Protein 4MJE (pdb70)

B-factor: mean 11.73, std 9.04, range [2.57, 62.74]

Structure (mmCIF, N/CA/C/O backbone):
data_4MJE
#
_entry.id   4MJE
#
_cell.length_a   37.290
_cell.length_b   39.100
_cell.length_c   50.630
_cell.angle_alpha   90.00
_cell.angle_beta   90.00
_cell.angl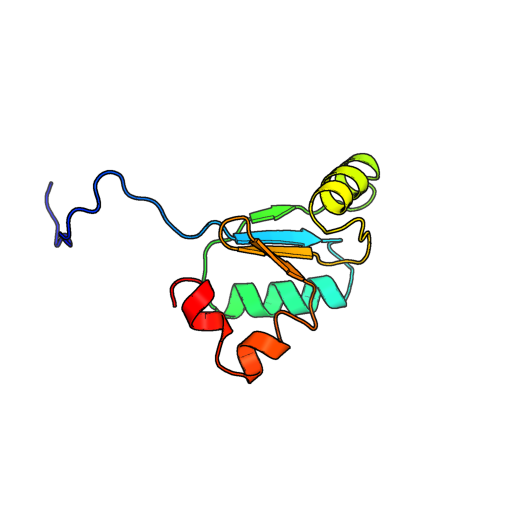e_gamma   90.00
#
_symmetry.space_group_name_H-M   'P 21 21 21'
#
loop_
_entity.id
_entity.type
_entity.pdbx_description
1 polymer 'Probable glutaredoxin ssr2061'
2 non-polymer 'SULFATE ION'
3 water water
#
loop_
_atom_site.group_PDB
_atom_site.id
_atom_site.type_symbol
_atom_site.label_atom_id
_atom_site.label_alt_id
_atom_site.label_comp_id
_at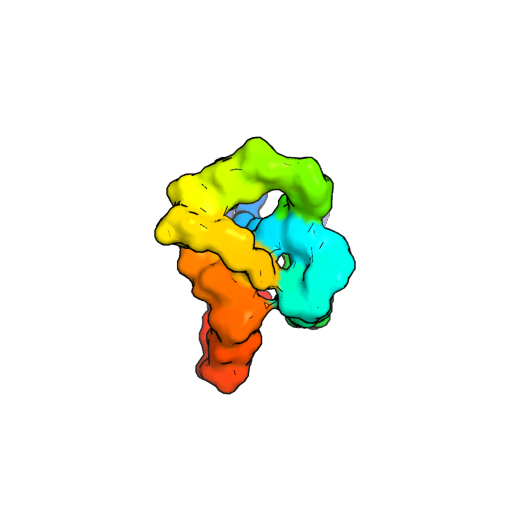om_site.label_asym_id
_atom_site.label_entity_id
_atom_site.label_seq_id
_atom_site.pdbx_PDB_ins_code
_atom_site.Cartn_x
_atom_site.Cartn_y
_atom_site.Cartn_z
_atom_site.occupancy
_atom_site.B_iso_or_equiv
_atom_site.auth_seq_id
_atom_site.auth_comp_id
_atom_site.auth_asym_id
_atom_site.auth_atom_id
_atom_site.pdbx_PDB_model_num
ATOM 1 N N . MET A 1 1 ? 35.451 -1.202 20.247 1.00 28.13 1 MET A N 1
ATOM 2 C CA . MET A 1 1 ? 34.060 -1.533 19.842 1.00 27.16 1 MET A CA 1
ATOM 3 C C . MET A 1 1 ? 33.347 -2.146 21.059 1.00 24.39 1 MET A C 1
ATOM 4 O O . MET A 1 1 ? 32.935 -3.285 21.033 1.00 27.57 1 MET A O 1
ATOM 20 N N . ARG A 1 2 ? 33.252 -1.382 22.146 1.00 20.00 2 ARG A N 1
ATOM 21 C CA . ARG A 1 2 ? 32.639 -1.887 23.376 1.00 16.26 2 ARG A CA 1
ATOM 22 C C . ARG A 1 2 ? 31.157 -2.099 23.160 1.00 14.29 2 ARG A C 1
ATOM 23 O O . ARG A 1 2 ? 30.476 -1.217 22.662 1.00 18.99 2 ARG A O 1
ATOM 44 N N . GLY A 1 3 ? 30.657 -3.275 23.524 1.00 12.41 3 GLY A N 1
ATOM 45 C CA . GLY A 1 3 ? 29.241 -3.573 23.359 1.00 10.86 3 GLY A CA 1
ATOM 46 C C . GLY A 1 3 ? 29.004 -5.050 23.176 1.00 9.36 3 GLY A C 1
ATOM 47 O O . GLY A 1 3 ? 29.964 -5.828 23.101 1.00 9.70 3 GLY A O 1
ATOM 51 N N . SER A 1 4 ? 27.729 -5.419 23.109 1.00 7.97 4 SER A N 1
ATOM 52 C CA . SER A 1 4 ? 27.287 -6.781 22.907 1.00 6.62 4 SER A CA 1
ATOM 53 C C . SER A 1 4 ? 26.829 -6.876 21.462 1.00 6.48 4 SER A C 1
ATOM 54 O O . SER A 1 4 ? 25.707 -6.471 21.143 1.00 5.94 4 SER A O 1
ATOM 62 N N . HIS A 1 5 ? 27.692 -7.422 20.607 1.00 7.14 5 HIS A N 1
ATOM 63 C CA . HIS A 1 5 ? 27.503 -7.371 19.160 1.00 7.50 5 HIS A CA 1
ATOM 64 C C . HIS A 1 5 ? 27.155 -8.714 18.564 1.00 6.47 5 HIS A C 1
ATOM 65 O O . HIS A 1 5 ? 27.740 -9.731 18.917 1.00 6.87 5 HIS A O 1
ATOM 80 N N . HIS A 1 6 ? 26.220 -8.698 17.625 1.00 7.39 6 HIS A N 1
ATOM 81 C CA . HIS A 1 6 ? 25.821 -9.893 16.924 1.00 7.02 6 HIS A CA 1
ATOM 82 C C . HIS A 1 6 ? 26.680 -10.110 15.685 1.00 7.63 6 HIS A C 1
ATOM 83 O O . HIS A 1 6 ? 26.857 -9.206 14.887 1.00 9.80 6 HIS A O 1
ATOM 98 N N . HIS A 1 7 ? 27.197 -11.320 15.530 1.00 6.09 7 HIS A N 1
ATOM 99 C CA . HIS A 1 7 ? 28.008 -11.676 14.366 1.00 5.77 7 HIS A CA 1
ATOM 100 C C . HIS A 1 7 ? 27.341 -12.770 13.563 1.00 5.80 7 HIS A C 1
ATOM 101 O O . HIS A 1 7 ? 27.014 -13.815 14.091 1.00 6.84 7 HIS A O 1
ATOM 116 N N . HIS A 1 8 ? 27.161 -12.512 12.275 1.00 5.76 8 HIS A N 1
ATOM 117 C CA . HIS A 1 8 ? 26.763 -13.550 11.336 1.00 6.07 8 HIS A CA 1
ATOM 118 C C . HIS A 1 8 ? 27.045 -13.125 9.905 1.00 6.52 8 HIS A C 1
ATOM 119 O O . HIS A 1 8 ? 26.173 -13.176 9.041 1.00 6.23 8 HIS A O 1
ATOM 134 N N . HIS A 1 9 ? 28.283 -12.708 9.662 1.00 5.88 9 HIS A N 1
ATOM 135 C CA . HIS A 1 9 ? 28.728 -12.265 8.335 1.00 6.16 9 HIS A CA 1
ATOM 136 C C . HIS A 1 9 ? 27.813 -11.186 7.766 1.00 6.33 9 HIS A C 1
ATOM 137 O O . HIS A 1 9 ? 27.514 -11.179 6.586 1.00 6.70 9 HIS A O 1
ATOM 152 N N . HIS A 1 10 ? 27.395 -10.269 8.630 1.00 6.55 10 HIS A N 1
ATOM 153 C CA . HIS A 1 10 ? 26.536 -9.161 8.238 1.00 7.35 10 HIS A CA 1
ATOM 154 C C . HIS A 1 10 ? 27.259 -8.182 7.321 1.00 7.32 10 HIS A C 1
ATOM 155 O O . HIS A 1 10 ? 26.651 -7.586 6.434 1.00 9.32 10 HIS A O 1
ATOM 169 N N . GLY A 1 11 ? 28.552 -7.984 7.554 1.00 11.66 11 GLY A N 1
ATOM 170 C CA . GLY A 1 11 ? 29.271 -6.899 6.903 1.00 12.38 11 GLY A CA 1
ATOM 171 C C . GLY A 1 11 ? 28.614 -5.583 7.288 1.00 14.04 11 GLY A C 1
ATOM 172 O O . GLY A 1 11 ? 28.157 -5.427 8.420 1.00 14.49 11 GLY A O 1
ATOM 176 N N . SER A 1 12 ? 28.532 -4.644 6.349 1.00 15.15 12 SER A N 1
ATOM 177 C CA . SER A 1 12 ? 27.941 -3.337 6.639 1.00 16.93 12 SER A CA 1
ATOM 178 C C . SER A 1 12 ? 26.485 -3.444 7.087 1.00 17.49 12 SER A C 1
ATOM 179 O O . SER A 1 12 ? 25.698 -4.157 6.492 1.00 17.36 12 SER A O 1
ATOM 187 N N . ALA A 1 13 ? 26.135 -2.724 8.145 1.00 20.16 13 ALA A N 1
ATOM 188 C CA . ALA A 1 13 ? 24.807 -2.848 8.736 1.00 23.65 13 ALA A CA 1
ATOM 189 C C . ALA A 1 13 ? 23.748 -2.161 7.878 1.00 23.29 13 ALA A C 1
ATOM 190 O O . ALA A 1 13 ? 23.787 -0.940 7.692 1.00 31.17 13 ALA A O 1
ATOM 197 N N . VAL A 1 14 ? 22.800 -2.950 7.375 1.00 23.81 14 VAL A N 1
ATOM 198 C CA . VAL A 1 14 ? 21.676 -2.431 6.588 1.00 21.41 14 VAL A CA 1
ATOM 199 C C . VAL A 1 14 ? 20.361 -2.967 7.181 1.00 22.02 14 VAL A C 1
ATOM 200 O O . VAL A 1 14 ? 20.385 -3.804 8.086 1.00 24.21 14 VAL A O 1
ATOM 213 N N . SER A 1 15 ? 19.222 -2.474 6.704 1.00 23.28 15 SER A N 1
ATOM 214 C CA . SER A 1 15 ? 17.921 -2.900 7.218 1.00 24.22 15 SER A CA 1
ATOM 215 C C . SER A 1 15 ? 16.822 -2.767 6.163 1.00 24.93 15 SER A C 1
ATOM 216 O O . SER A 1 15 ? 17.071 -2.306 5.054 1.00 24.71 15 SER A O 1
ATOM 224 N N . ALA A 1 16 ? 15.606 -3.165 6.534 1.00 16.44 16 ALA A N 1
ATOM 225 C CA . ALA A 1 16 ? 14.466 -3.106 5.635 1.00 14.17 16 ALA A CA 1
ATOM 226 C C . ALA A 1 16 ? 14.248 -1.678 5.154 1.00 13.60 16 ALA A C 1
ATOM 227 O O . ALA A 1 16 ? 14.345 -0.723 5.917 1.00 18.57 16 ALA A O 1
ATOM 234 N N . LYS A 1 17 ? 13.983 -1.559 3.864 1.00 9.14 17 LYS A N 1
ATOM 235 C CA . LYS A 1 17 ? 13.620 -0.296 3.237 1.00 7.35 17 LYS A CA 1
ATOM 236 C C . LYS A 1 17 ? 12.091 -0.284 3.087 1.00 4.85 17 LYS A C 1
ATOM 237 O O . LYS A 1 17 ? 11.533 -1.038 2.279 1.00 6.11 17 LYS A O 1
ATOM 256 N N . ILE A 1 18 ? 11.421 0.543 3.882 1.00 4.57 18 ILE A N 1
ATOM 257 C CA . ILE A 1 18 ? 9.969 0.605 3.903 1.00 4.28 18 ILE A CA 1
ATOM 258 C C . ILE A 1 18 ? 9.530 1.992 3.470 1.00 3.71 18 ILE A C 1
ATOM 259 O O . ILE A 1 18 ? 9.948 2.990 4.051 1.00 4.51 18 ILE A O 1
ATOM 275 N N . GLU A 1 19 ? 8.707 2.054 2.421 1.00 3.38 19 GLU A N 1
ATOM 276 C CA . GLU A 1 19 ? 8.276 3.310 1.818 1.00 3.16 19 GLU A CA 1
ATOM 277 C C . GLU A 1 19 ? 6.767 3.344 1.698 1.00 3.24 19 GLU A C 1
ATOM 278 O O . GLU A 1 19 ? 6.147 2.350 1.296 1.00 4.19 19 GLU A O 1
ATOM 290 N N . ILE A 1 20 ? 6.189 4.489 2.028 1.00 2.88 20 ILE A N 1
ATOM 291 C CA . ILE A 1 20 ? 4.763 4.684 1.799 1.00 2.57 20 ILE A CA 1
ATOM 292 C C . ILE A 1 20 ? 4.503 6.069 1.229 1.00 3.31 20 ILE A C 1
ATOM 293 O O . ILE A 1 20 ? 4.972 7.067 1.782 1.00 3.42 20 ILE A O 1
ATOM 309 N N . TYR A 1 21 ? 3.809 6.102 0.087 1.00 3.54 21 TYR A N 1
ATOM 310 C CA . TYR A 1 21 ? 3.367 7.335 -0.542 1.00 3.33 21 TYR A CA 1
ATOM 311 C C . TYR A 1 21 ? 1.962 7.684 -0.043 1.00 3.47 21 TYR A C 1
ATOM 312 O O . TYR A 1 21 ? 1.069 6.828 -0.008 1.00 3.78 21 TYR A O 1
ATOM 330 N N . THR A 1 22 ? 1.768 8.943 0.342 1.00 3.77 22 THR A N 1
ATOM 331 C CA . THR A 1 22 ? 0.522 9.341 0.981 1.00 3.15 22 THR A CA 1
ATOM 332 C C . THR A 1 22 ? 0.071 10.738 0.564 1.00 3.64 22 THR A C 1
ATOM 333 O O . THR A 1 22 ? 0.854 11.548 0.069 1.00 4.07 22 THR A O 1
ATOM 344 N N . TRP A 1 23 ? -1.216 11.004 0.810 1.00 3.71 23 TRP A N 1
ATOM 345 C CA . TRP A 1 23 ? -1.663 12.342 1.152 1.00 4.90 23 TRP A CA 1
ATOM 346 C C . TRP A 1 23 ? -1.919 12.326 2.661 1.00 3.64 23 TRP A C 1
ATOM 347 O O . TRP A 1 23 ? -2.484 11.374 3.190 1.00 4.62 23 TRP A O 1
ATOM 368 N N . SER A 1 24 ? -1.470 13.372 3.344 1.00 3.81 24 SER A N 1
ATOM 369 C CA . SER A 1 24 ? -1.484 13.428 4.803 1.00 4.65 24 SER A CA 1
ATOM 370 C C . SER A 1 24 ? -2.874 13.237 5.380 1.00 4.83 24 SER A C 1
ATOM 371 O O . SER A 1 24 ? -3.054 12.651 6.455 1.00 5.05 24 SER A O 1
ATOM 379 N N . THR A 1 25 ? -3.877 13.736 4.662 1.00 4.41 25 THR A N 1
ATOM 380 C CA . THR A 1 25 ? -5.253 13.779 5.152 1.00 4.38 25 THR A CA 1
ATOM 381 C C . THR A 1 25 ? -6.164 12.743 4.487 1.00 4.86 25 THR A C 1
ATOM 382 O O . THR A 1 25 ? -7.377 12.760 4.679 1.00 5.77 25 THR A O 1
ATOM 393 N N . CYS A 1 26 ? -5.587 11.838 3.714 1.00 4.05 26 CYS A N 1
ATOM 394 C CA . CYS A 1 26 ? -6.365 10.742 3.143 1.00 3.65 26 CYS A CA 1
ATOM 395 C C . CYS A 1 26 ? -6.626 9.692 4.214 1.00 4.19 26 CYS A C 1
ATOM 396 O O . CYS A 1 26 ? -5.692 9.256 4.892 1.00 4.07 26 CYS A O 1
ATOM 404 N N . PRO A 1 27 ? -7.889 9.303 4.417 1.00 4.32 27 PRO A N 1
ATOM 405 C CA . PRO A 1 27 ? -8.193 8.395 5.528 1.00 4.39 27 PRO A CA 1
ATOM 406 C C . PRO A 1 27 ? -7.609 7.013 5.325 1.00 4.23 27 PRO A C 1
ATOM 407 O O . PRO A 1 27 ? -7.358 6.328 6.317 1.00 5.31 27 PRO A O 1
ATOM 418 N N . PHE A 1 28 ? -7.404 6.597 4.077 1.00 4.16 28 PHE A N 1
ATOM 419 C CA . PHE A 1 28 ? -6.800 5.292 3.797 1.00 4.14 28 PHE A CA 1
ATOM 420 C C . PHE A 1 28 ? -5.298 5.340 4.097 1.00 3.58 28 PHE A C 1
ATOM 421 O O . PHE A 1 28 ? -4.717 4.430 4.696 1.00 4.62 28 PHE A O 1
ATOM 438 N N . CYS A 1 29 ? -4.672 6.448 3.724 1.00 4.27 29 CYS A N 1
ATOM 439 C CA . CYS A 1 29 ? -3.265 6.678 4.068 1.00 3.88 29 CYS A CA 1
ATOM 440 C C . CYS A 1 29 ? -3.088 6.728 5.583 1.00 3.22 29 CYS A C 1
ATOM 441 O O . CYS A 1 29 ? -2.145 6.134 6.134 1.00 3.79 29 CYS A O 1
ATOM 449 N N . MET A 1 30 ? -3.983 7.426 6.271 1.00 4.39 30 MET A N 1
ATOM 450 C CA . MET A 1 30 ? -3.897 7.530 7.719 1.00 3.56 30 MET A CA 1
ATOM 451 C C . MET A 1 30 ? -3.989 6.148 8.378 1.00 3.83 30 MET A C 1
ATOM 452 O O . MET A 1 30 ? -3.252 5.855 9.317 1.00 4.45 30 MET A O 1
ATOM 466 N N . ARG A 1 31 ? -4.855 5.281 7.874 1.00 4.46 31 ARG A N 1
ATOM 467 C CA . ARG A 1 31 ? -4.987 3.947 8.443 1.00 5.06 31 ARG A CA 1
ATOM 468 C C . ARG A 1 31 ? -3.722 3.105 8.212 1.00 5.75 31 ARG A C 1
ATOM 469 O O . ARG A 1 31 ? -3.302 2.331 9.081 1.00 5.14 31 ARG A O 1
ATOM 490 N N . ALA A 1 32 ? -3.124 3.222 7.029 1.00 4.93 32 ALA A N 1
ATOM 491 C CA . ALA A 1 32 ? -1.912 2.473 6.705 1.00 4.98 32 ALA A CA 1
ATOM 492 C C . ALA A 1 32 ? -0.757 2.980 7.574 1.00 4.47 32 ALA A C 1
ATOM 493 O O . ALA A 1 32 ? 0.038 2.208 8.104 1.00 4.64 32 ALA A O 1
ATOM 500 N N . LEU A 1 33 ? -0.657 4.296 7.732 1.00 4.06 33 LEU A N 1
ATOM 501 C CA . LEU A 1 33 ? 0.363 4.882 8.596 1.00 3.54 33 LEU A CA 1
ATOM 502 C C . LEU A 1 33 ? 0.219 4.396 10.027 1.00 5.11 33 LEU A C 1
ATOM 503 O O . LEU A 1 33 ? 1.220 4.104 10.680 1.00 4.79 33 LEU A O 1
ATOM 519 N N . ALA A 1 34 ? -1.013 4.282 10.507 1.00 4.82 34 ALA A N 1
ATOM 520 C CA . ALA A 1 34 ? -1.236 3.800 11.854 1.00 5.58 34 ALA A CA 1
ATOM 521 C C . ALA A 1 34 ? -0.685 2.402 12.036 1.00 6.07 34 ALA A C 1
ATOM 522 O O . ALA A 1 34 ? -0.065 2.116 13.051 1.00 6.28 34 ALA A O 1
ATOM 529 N N . LEU A 1 35 ? -0.899 1.531 11.062 1.00 5.01 35 LEU A N 1
ATOM 530 C CA . LEU A 1 35 ? -0.419 0.165 11.163 1.00 4.66 35 LEU A CA 1
ATOM 531 C C . LEU A 1 35 ? 1.118 0.111 11.206 1.00 5.99 35 LEU A C 1
ATOM 532 O O . LEU A 1 35 ? 1.710 -0.599 12.030 1.00 6.38 35 LEU A O 1
ATOM 548 N N . LEU A 1 36 ? 1.775 0.866 10.330 1.00 3.60 36 LEU A N 1
ATOM 549 C CA . LEU A 1 36 ? 3.230 0.897 10.296 1.00 4.31 36 LEU A CA 1
ATOM 550 C C . LEU A 1 36 ? 3.802 1.439 11.597 1.00 3.74 36 LEU A C 1
ATOM 551 O O . LEU A 1 36 ? 4.790 0.922 12.111 1.00 5.55 36 LEU A O 1
ATOM 567 N N . LYS A 1 37 ? 3.178 2.488 12.125 1.00 3.94 37 LYS A N 1
ATOM 568 C CA . LYS A 1 37 ? 3.605 3.067 13.381 1.00 4.68 37 LYS A CA 1
ATOM 569 C C . LYS A 1 37 ? 3.417 2.063 14.517 1.00 4.97 37 LYS A C 1
ATOM 570 O O . LYS A 1 37 ? 4.284 1.926 15.364 1.00 5.39 37 LYS A O 1
ATOM 589 N N . LEU A 1 38 ? 2.316 1.325 14.534 1.00 5.24 38 LEU A N 1
ATOM 590 C CA . LEU A 1 38 ? 2.069 0.381 15.618 1.00 6.02 38 LEU A CA 1
ATOM 591 C C . LEU A 1 38 ? 3.059 -0.793 15.578 1.00 5.92 38 LEU A C 1
ATOM 592 O O . LEU A 1 38 ? 3.353 -1.391 16.615 1.00 6.43 38 LEU A O 1
ATOM 608 N N . LYS A 1 39 ? 3.562 -1.148 14.398 1.00 6.39 39 LYS A N 1
ATOM 609 C CA . LYS A 1 39 ? 4.625 -2.151 14.294 1.00 4.56 39 LYS A CA 1
ATOM 610 C C . LYS A 1 39 ? 5.972 -1.658 14.860 1.00 5.67 39 LYS A C 1
ATOM 611 O O . LYS A 1 39 ? 6.838 -2.464 15.203 1.00 6.90 39 LYS A O 1
ATOM 630 N N . GLY A 1 40 ? 6.187 -0.346 14.926 1.00 5.93 40 GLY A N 1
ATOM 631 C CA . GLY A 1 40 ? 7.409 0.171 15.538 1.00 6.12 40 GLY A CA 1
ATOM 632 C C . GLY A 1 40 ? 8.597 0.214 14.591 1.00 6.69 40 GLY A C 1
ATOM 633 O O . GLY A 1 40 ? 9.711 0.537 15.013 1.00 7.32 40 GLY A O 1
ATOM 637 N N . VAL A 1 41 ? 8.367 -0.088 13.319 1.00 5.65 41 VAL A N 1
ATOM 638 C CA . VAL A 1 41 ? 9.432 -0.119 12.323 1.00 6.43 41 VAL A CA 1
ATOM 639 C C . VAL A 1 41 ? 9.803 1.286 11.865 1.00 6.25 41 VAL A C 1
ATOM 640 O O . VAL A 1 41 ? 9.019 2.232 11.944 1.00 8.66 41 VAL A O 1
ATOM 653 N N . GLU A 1 42 ? 11.027 1.396 11.393 1.00 6.28 42 GLU A N 1
ATOM 654 C CA . GLU A 1 42 ? 11.515 2.615 10.789 1.00 6.27 42 GLU A CA 1
ATOM 655 C C . GLU A 1 42 ? 11.053 2.644 9.342 1.00 5.34 42 GLU A C 1
ATOM 656 O O . GLU A 1 42 ? 11.225 1.649 8.626 1.00 6.63 42 GLU A O 1
ATOM 668 N N . PHE A 1 43 ? 10.466 3.748 8.904 1.00 4.33 43 PHE A N 1
ATOM 669 C CA . PHE A 1 43 ? 9.958 3.823 7.542 1.00 4.84 43 PHE A CA 1
ATOM 670 C C . PHE A 1 43 ? 9.975 5.256 7.017 1.00 5.27 43 PHE A C 1
ATOM 671 O O . PHE A 1 43 ? 10.034 6.218 7.794 1.00 5.48 43 PHE A O 1
ATOM 688 N N . GLN A 1 44 ? 9.930 5.390 5.695 1.00 4.59 44 GLN A N 1
ATOM 689 C CA . GLN A 1 44 ? 9.968 6.681 5.007 1.00 4.64 44 GLN A CA 1
ATOM 690 C C . GLN A 1 44 ? 8.595 6.939 4.393 1.00 3.78 44 GLN A C 1
ATOM 691 O O . GLN A 1 44 ? 8.056 6.095 3.659 1.00 5.38 44 GLN A O 1
ATOM 705 N N . GLU A 1 45 ? 8.027 8.098 4.697 1.00 3.96 45 GLU A N 1
ATOM 706 C CA . GLU A 1 45 ? 6.750 8.494 4.126 1.00 4.63 45 GLU A CA 1
ATOM 707 C C . GLU A 1 45 ? 6.992 9.585 3.093 1.00 4.28 45 GLU A C 1
ATOM 708 O O . GLU A 1 45 ? 7.588 10.623 3.389 1.00 5.83 45 GLU A O 1
ATOM 720 N N . TYR A 1 46 ? 6.523 9.334 1.874 1.00 4.28 46 TYR A N 1
ATOM 721 C CA . TYR A 1 46 ? 6.571 10.337 0.827 1.00 3.80 46 TYR A CA 1
ATOM 722 C C . TYR A 1 46 ? 5.198 11.010 0.835 1.00 3.87 46 TYR A C 1
ATOM 723 O O . TYR A 1 46 ? 4.254 10.516 0.245 1.00 4.26 46 TYR A O 1
ATOM 741 N N . CYS A 1 47 ? 5.077 12.088 1.596 1.00 4.12 47 CYS A N 1
ATOM 742 C CA A CYS A 1 47 ? 3.843 12.823 1.604 0.86 4.17 47 CYS A CA 1
ATOM 743 C CA B CYS A 1 47 ? 3.870 12.907 1.643 0.14 5.48 47 CYS A CA 1
ATOM 744 C C . CYS A 1 47 ? 3.810 13.758 0.413 1.00 5.14 47 CYS A C 1
ATOM 745 O O . CYS A 1 47 ? 4.594 14.708 0.320 1.00 6.33 47 CYS A O 1
ATOM 760 N N . ILE A 1 48 ? 2.899 13.462 -0.505 1.00 4.51 48 ILE A N 1
ATOM 761 C CA . ILE A 1 48 ? 2.910 14.118 -1.799 1.00 5.06 48 ILE A CA 1
ATOM 762 C C . I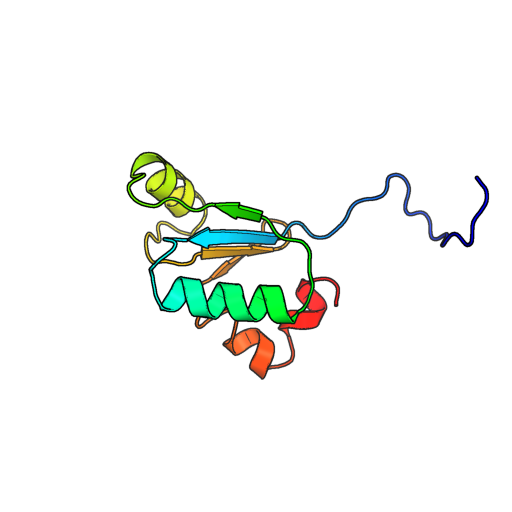LE A 1 48 ? 1.674 14.975 -2.015 1.00 4.68 48 ILE A C 1
ATOM 763 O O . ILE A 1 48 ? 1.302 15.224 -3.168 1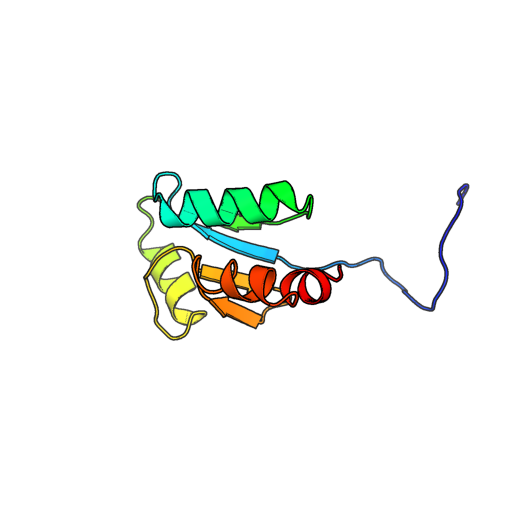.00 5.04 48 ILE A O 1
ATOM 779 N N . ASP A 1 49 ? 1.088 15.492 -0.926 1.00 4.78 49 ASP A N 1
ATOM 780 C CA . ASP A 1 49 ? -0.027 16.454 -1.011 1.00 5.45 49 ASP A CA 1
ATOM 781 C C . ASP A 1 49 ? 0.232 17.482 -2.107 1.00 6.49 49 ASP A C 1
ATOM 782 O O . ASP A 1 49 ? 1.233 18.194 -2.068 1.00 7.34 49 ASP A O 1
ATOM 791 N N . GLY A 1 50 ? -0.680 17.570 -3.065 1.00 7.77 50 GLY A N 1
ATOM 792 C CA . GLY A 1 50 ? -0.615 18.597 -4.083 1.00 7.58 50 GLY A CA 1
ATOM 793 C C . GLY A 1 50 ? 0.539 18.472 -5.068 1.00 8.63 50 GLY A C 1
ATOM 794 O O . GLY A 1 50 ? 0.778 19.390 -5.851 1.00 13.38 50 GLY A O 1
ATOM 798 N N . ASP A 1 51 ? 1.223 17.341 -5.077 1.00 6.62 51 ASP A N 1
ATOM 799 C CA . ASP A 1 51 ? 2.413 17.174 -5.906 1.00 6.91 51 ASP A CA 1
ATOM 800 C C . ASP A 1 51 ? 2.135 16.190 -7.042 1.00 6.43 51 ASP A C 1
ATOM 801 O O . ASP A 1 51 ? 2.270 14.979 -6.878 1.00 6.83 51 ASP A O 1
ATOM 810 N N . ASN A 1 52 ? 1.777 16.705 -8.217 1.00 7.82 52 ASN A N 1
ATOM 811 C CA . ASN A 1 52 ? 1.432 15.832 -9.321 1.00 9.53 52 ASN A CA 1
ATOM 812 C C . ASN A 1 52 ? 2.659 15.103 -9.852 1.00 9.12 52 ASN A C 1
ATOM 813 O O . ASN A 1 52 ? 2.570 13.935 -10.230 1.00 9.31 52 ASN A O 1
ATOM 824 N N . GLU A 1 53 ? 3.799 15.782 -9.899 1.00 9.05 53 GLU A N 1
ATOM 825 C CA . GLU A 1 53 ? 5.025 15.145 -10.385 1.00 10.29 53 GLU A CA 1
ATOM 826 C C . GLU A 1 53 ? 5.373 13.918 -9.550 1.00 7.72 53 GLU A C 1
ATOM 827 O O . GLU A 1 53 ? 5.742 12.866 -10.090 1.00 7.03 53 GLU A O 1
ATOM 839 N N . ALA A 1 54 ? 5.236 14.043 -8.234 1.00 6.80 54 ALA A N 1
ATOM 840 C CA . ALA A 1 54 ? 5.541 12.931 -7.355 1.00 6.51 54 ALA A CA 1
ATOM 841 C C . ALA A 1 54 ? 4.513 11.815 -7.530 1.00 5.78 54 ALA A C 1
ATOM 842 O O . ALA A 1 54 ? 4.860 10.638 -7.435 1.00 6.50 54 ALA A O 1
ATOM 849 N N . ARG A 1 55 ? 3.257 12.163 -7.805 1.00 6.08 55 ARG A N 1
ATOM 850 C CA . ARG A 1 55 ? 2.264 11.136 -8.085 1.00 6.41 55 ARG A CA 1
ATOM 851 C C . ARG A 1 55 ? 2.614 10.335 -9.342 1.00 6.29 55 ARG A C 1
ATOM 852 O O . ARG A 1 55 ? 2.411 9.131 -9.409 1.00 6.72 55 ARG A O 1
ATOM 873 N N . GLU A 1 56 ? 3.146 11.004 -10.358 1.00 7.50 56 GLU A N 1
ATOM 874 C CA . GLU A 1 56 ? 3.532 10.292 -11.574 1.00 7.28 56 GLU A CA 1
ATOM 875 C C . GLU A 1 56 ? 4.777 9.414 -11.341 1.00 8.17 56 GLU A C 1
ATOM 876 O O . GLU A 1 56 ? 4.886 8.332 -11.902 1.00 8.47 56 GLU A O 1
ATOM 888 N N . ALA A 1 57 ? 5.711 9.862 -10.510 1.00 6.64 57 ALA A N 1
ATOM 889 C CA . ALA A 1 57 ? 6.843 9.021 -10.126 1.00 6.45 57 ALA A CA 1
ATOM 890 C C . ALA A 1 57 ? 6.327 7.800 -9.385 1.00 6.09 57 ALA A C 1
ATOM 891 O O . ALA A 1 57 ? 6.773 6.687 -9.654 1.00 6.62 57 ALA A O 1
ATOM 898 N N . MET A 1 58 ? 5.392 8.007 -8.459 1.00 5.69 58 MET A N 1
ATOM 899 C CA . MET A 1 58 ? 4.774 6.888 -7.754 1.00 5.45 58 MET A CA 1
ATOM 900 C C . MET A 1 58 ? 4.127 5.910 -8.728 1.00 6.44 58 MET A C 1
ATOM 901 O O . MET A 1 58 ? 4.365 4.702 -8.648 1.00 6.25 58 MET A O 1
ATOM 915 N N . ALA A 1 59 ? 3.317 6.423 -9.658 1.00 7.35 59 ALA A N 1
ATOM 916 C CA . ALA A 1 59 ? 2.600 5.558 -10.601 1.00 7.01 59 ALA A CA 1
ATOM 917 C C . ALA A 1 59 ? 3.568 4.739 -11.452 1.00 7.43 59 ALA A C 1
ATOM 918 O O . ALA A 1 59 ? 3.284 3.599 -11.817 1.00 8.07 59 ALA A O 1
ATOM 925 N N . ALA A 1 60 ? 4.714 5.325 -11.770 1.00 8.65 60 ALA A N 1
ATOM 926 C CA . ALA A 1 60 ? 5.704 4.644 -12.589 1.00 10.11 60 ALA A CA 1
ATOM 927 C C . ALA A 1 60 ? 6.240 3.389 -11.881 1.00 8.80 60 ALA A C 1
ATOM 928 O O . ALA A 1 60 ? 6.650 2.427 -12.533 1.00 9.22 60 ALA A O 1
ATOM 935 N N . ARG A 1 6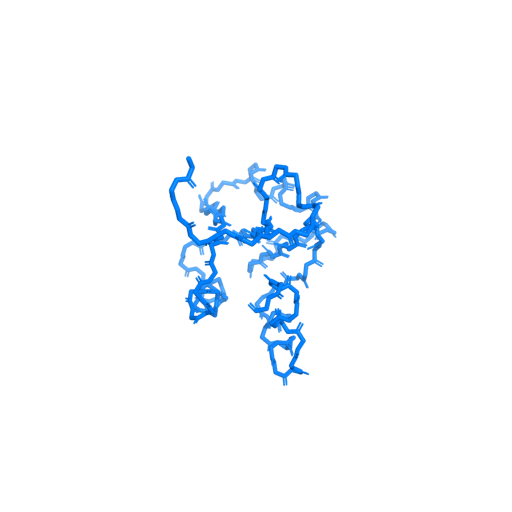1 ? 6.261 3.407 -10.550 1.00 7.04 61 ARG A N 1
ATOM 936 C CA . ARG A 1 61 ? 6.674 2.246 -9.755 1.00 6.90 61 ARG A CA 1
ATOM 937 C C . ARG A 1 61 ? 5.543 1.334 -9.327 1.00 7.08 61 ARG A C 1
ATOM 938 O O . ARG A 1 61 ? 5.773 0.178 -8.977 1.00 9.93 61 ARG A O 1
ATOM 959 N N . ALA A 1 62 ? 4.343 1.884 -9.252 1.00 7.92 62 ALA A N 1
ATOM 960 C CA . ALA A 1 62 ? 3.217 1.172 -8.672 1.00 9.09 62 ALA A CA 1
ATOM 961 C C . ALA A 1 62 ? 2.245 0.674 -9.749 1.00 12.18 62 ALA A C 1
ATOM 962 O O . ALA A 1 62 ? 1.033 0.806 -9.594 1.00 11.57 62 ALA A O 1
ATOM 969 N N . ASN A 1 63 ? 2.771 0.127 -10.844 1.00 10.51 63 ASN A N 1
ATOM 970 C CA . ASN A 1 63 ? 1.946 -0.467 -11.910 1.00 13.74 63 ASN A CA 1
ATOM 971 C C . ASN A 1 63 ? 0.992 0.519 -12.551 1.00 13.86 63 ASN A C 1
ATOM 972 O O . ASN A 1 63 ? -0.075 0.145 -13.058 1.00 15.39 63 ASN A O 1
ATOM 983 N N . GLY A 1 64 ? 1.380 1.779 -12.569 1.00 10.00 64 GLY A N 1
ATOM 984 C CA . GLY A 1 64 ? 0.541 2.818 -13.118 1.00 10.59 64 GLY A CA 1
ATOM 985 C C . GLY A 1 64 ? -0.556 3.325 -12.187 1.00 8.68 64 GLY A C 1
ATOM 986 O O . GLY A 1 64 ? -1.320 4.202 -12.586 1.00 11.83 64 GLY A O 1
ATOM 990 N N . LYS A 1 65 ? -0.647 2.776 -10.975 1.00 9.70 65 LYS A N 1
ATOM 991 C CA . LYS A 1 65 ? -1.692 3.169 -10.026 1.00 9.39 65 LYS A CA 1
ATOM 992 C C . LYS A 1 65 ? -1.391 4.536 -9.431 1.00 8.17 65 LYS A C 1
ATOM 993 O O . LYS A 1 65 ? -0.257 4.824 -9.041 1.00 8.18 65 LYS A O 1
ATOM 1012 N N . ARG A 1 66 ? -2.426 5.362 -9.340 1.00 7.38 66 ARG A N 1
ATOM 1013 C CA . ARG A 1 66 ? -2.354 6.666 -8.686 1.00 6.92 66 ARG A CA 1
ATOM 1014 C C . ARG A 1 66 ? -3.204 6.708 -7.425 1.00 6.73 66 ARG A C 1
ATOM 1015 O O . ARG A 1 66 ? -3.280 7.745 -6.761 1.00 7.27 66 ARG A O 1
ATOM 1036 N N . SER A 1 67 ? -3.854 5.597 -7.089 1.00 6.78 67 SER A N 1
ATOM 1037 C CA . SER A 1 67 ? -4.584 5.510 -5.821 1.00 6.35 67 SER A CA 1
ATOM 1038 C C . SER A 1 67 ? -3.588 5.614 -4.670 1.00 5.54 67 SER A C 1
ATOM 1039 O O . SER A 1 67 ? -2.395 5.323 -4.846 1.00 6.29 67 SER A O 1
ATOM 1047 N N . LEU A 1 68 ? -4.075 6.022 -3.501 1.00 5.34 68 LEU A N 1
ATOM 1048 C CA . LEU A 1 68 ? -3.235 6.176 -2.317 1.00 5.01 68 LEU A CA 1
ATOM 1049 C C . LEU A 1 68 ? -3.778 5.337 -1.170 1.00 4.76 68 LEU A C 1
ATOM 1050 O O . LEU A 1 68 ? -4.970 5.110 -1.062 1.00 5.78 68 LEU A O 1
ATOM 1066 N N . PRO A 1 69 ? -2.908 4.859 -0.288 1.00 4.33 69 PRO A N 1
ATOM 1067 C CA . PRO A 1 69 ? -1.451 4.939 -0.342 1.00 3.82 69 PRO A CA 1
ATOM 1068 C C . PRO A 1 69 ? -0.869 3.892 -1.287 1.00 3.96 69 PRO A C 1
ATOM 1069 O O . PRO A 1 69 ? -1.572 2.999 -1.751 1.00 5.03 69 PRO A O 1
ATOM 1080 N N . GLN A 1 70 ? 0.439 3.975 -1.529 1.00 3.89 70 GLN A N 1
ATOM 1081 C CA . GLN A 1 70 ? 1.182 2.868 -2.158 1.00 4.36 70 GLN A CA 1
ATOM 1082 C C . GLN A 1 70 ? 2.387 2.553 -1.276 1.00 4.09 70 GLN A C 1
ATOM 1083 O O . GLN A 1 70 ? 3.115 3.460 -0.860 1.00 4.67 70 GLN A O 1
ATOM 1097 N N . ILE A 1 71 ? 2.569 1.275 -0.992 1.00 4.65 71 ILE A N 1
ATOM 1098 C CA . ILE A 1 71 ? 3.570 0.799 -0.059 1.00 5.63 71 ILE A CA 1
ATOM 1099 C C . ILE A 1 71 ? 4.538 -0.134 -0.751 1.00 4.12 71 ILE A C 1
ATOM 1100 O O . ILE A 1 71 ? 4.132 -0.982 -1.518 1.00 4.50 71 ILE A O 1
ATOM 1116 N N . PHE A 1 72 ? 5.825 0.065 -0.445 1.00 3.84 72 PHE A N 1
ATOM 1117 C CA . PHE A 1 72 ? 6.932 -0.758 -0.934 1.00 4.22 72 PHE A CA 1
ATOM 1118 C C . PHE A 1 72 ? 7.756 -1.243 0.254 1.00 3.96 72 PHE A C 1
ATOM 1119 O O . PHE A 1 72 ? 8.035 -0.481 1.166 1.00 4.87 72 PHE A O 1
ATOM 1136 N N . ILE A 1 73 ? 8.175 -2.496 0.193 1.00 5.28 73 ILE A N 1
ATOM 1137 C CA . ILE A 1 73 ? 9.086 -3.060 1.184 1.00 6.16 73 ILE A CA 1
ATOM 1138 C C . ILE A 1 73 ? 10.210 -3.752 0.431 1.00 6.51 73 ILE A C 1
ATOM 1139 O O . ILE A 1 73 ? 9.949 -4.616 -0.403 1.00 7.65 73 ILE A O 1
ATOM 1155 N N . ASP A 1 74 ? 11.447 -3.367 0.724 1.00 7.34 74 ASP A N 1
ATOM 1156 C CA . ASP A 1 74 ? 12.630 -3.846 0.011 1.00 7.23 74 ASP A CA 1
ATOM 1157 C C . ASP A 1 74 ? 12.440 -3.822 -1.492 1.00 6.94 74 ASP A C 1
ATOM 1158 O O . ASP A 1 74 ? 12.775 -4.752 -2.212 1.00 8.30 74 ASP A O 1
ATOM 1167 N N . ASP A 1 75 ? 11.866 -2.710 -1.926 1.00 7.12 75 ASP A N 1
ATOM 1168 C CA . ASP A 1 75 ? 11.695 -2.356 -3.328 1.00 7.62 75 ASP A CA 1
ATOM 1169 C C . ASP A 1 75 ? 10.573 -3.109 -4.016 1.00 7.52 75 ASP A C 1
ATOM 1170 O O . ASP A 1 75 ? 10.301 -2.856 -5.182 1.00 8.51 75 ASP A O 1
ATOM 1179 N N . GLN A 1 76 ? 9.895 -3.997 -3.295 1.00 7.20 76 GLN A N 1
ATOM 1180 C CA . GLN A 1 76 ? 8.738 -4.687 -3.852 1.00 6.78 76 GLN A CA 1
ATOM 1181 C C . GLN A 1 76 ? 7.453 -3.921 -3.569 1.00 5.77 76 GLN A C 1
ATOM 1182 O O . GLN A 1 76 ? 7.202 -3.503 -2.443 1.00 5.66 76 GLN A O 1
ATOM 1196 N N . HIS A 1 77 ? 6.626 -3.750 -4.591 1.00 5.57 77 HIS A N 1
ATOM 1197 C CA . HIS A 1 77 ? 5.325 -3.128 -4.437 1.00 4.87 77 HIS A CA 1
ATOM 1198 C C . HIS A 1 77 ? 4.386 -4.062 -3.684 1.00 7.45 77 HIS A C 1
ATOM 1199 O O . HIS A 1 77 ? 4.061 -5.144 -4.149 1.00 8.70 77 HIS A O 1
ATOM 1214 N N . ILE A 1 78 ? 3.959 -3.637 -2.509 1.00 5.25 78 ILE A N 1
ATOM 1215 C CA . ILE A 1 78 ? 3.031 -4.404 -1.672 1.00 7.14 78 ILE A CA 1
ATOM 1216 C C . ILE A 1 78 ? 1.578 -4.065 -1.991 1.00 8.82 78 ILE A C 1
ATOM 1217 O O . ILE A 1 78 ? 0.704 -4.933 -1.960 1.00 9.60 78 ILE A O 1
ATOM 1233 N N . GLY A 1 79 ? 1.322 -2.810 -2.335 1.00 7.03 79 GLY A N 1
ATOM 1234 C CA . GLY A 1 79 ? -0.025 -2.383 -2.645 1.00 8.11 79 GLY A CA 1
ATOM 1235 C C . GLY A 1 79 ? -0.457 -1.249 -1.762 1.00 7.38 79 GLY A C 1
ATOM 1236 O O . GLY A 1 79 ? 0.344 -0.396 -1.371 1.00 8.59 79 GLY A O 1
ATOM 1240 N N . GLY A 1 80 ? -1.736 -1.249 -1.430 1.00 7.58 80 GLY A N 1
ATOM 1241 C CA . GLY A 1 80 ? -2.362 -0.168 -0.695 1.00 7.12 80 GLY A CA 1
ATOM 1242 C C . GLY A 1 80 ? -2.692 -0.512 0.731 1.00 5.14 80 GLY A C 1
ATOM 1243 O O . GLY A 1 80 ? -2.135 -1.436 1.310 1.00 6.69 80 GLY A O 1
ATOM 1247 N N . CYS A 1 81 ? -3.605 0.261 1.298 1.00 6.37 81 CYS A N 1
ATOM 1248 C CA . CYS A 1 81 ? -4.011 0.070 2.682 1.00 6.95 81 CYS A CA 1
ATOM 1249 C C . CYS A 1 81 ? -4.642 -1.312 2.887 1.00 7.07 81 CYS A C 1
ATOM 1250 O O . CYS A 1 81 ? -4.279 -2.040 3.798 1.00 6.67 81 CYS A O 1
ATOM 1258 N N . ASP A 1 82 ? -5.592 -1.664 2.032 1.00 8.51 82 ASP A N 1
ATOM 1259 C CA . ASP A 1 82 ? -6.228 -2.971 2.151 1.00 8.74 82 ASP A CA 1
ATOM 1260 C C . ASP A 1 82 ? -5.205 -4.091 2.046 1.00 7.30 82 ASP A C 1
ATOM 1261 O O . ASP A 1 82 ? -5.273 -5.076 2.786 1.00 7.53 82 ASP A O 1
ATOM 1270 N N . ASP A 1 83 ? -4.212 -3.922 1.187 1.00 7.12 83 ASP A N 1
ATOM 1271 C CA . ASP A 1 83 ? -3.237 -4.979 0.999 1.00 8.46 83 ASP A CA 1
ATOM 1272 C C . ASP A 1 83 ? -2.393 -5.199 2.231 1.00 7.05 83 ASP A C 1
ATOM 1273 O O . ASP A 1 83 ? -2.153 -6.335 2.604 1.00 8.05 83 ASP A O 1
ATOM 1282 N N A ILE A 1 84 ? -1.953 -4.126 2.865 0.52 6.71 84 ILE A N 1
ATOM 1283 N N B ILE A 1 84 ? -1.916 -4.142 2.887 0.48 6.41 84 ILE A N 1
ATOM 1284 C CA A ILE A 1 84 ? -1.109 -4.300 4.023 0.52 5.25 84 ILE A CA 1
ATOM 1285 C CA B ILE A 1 84 ? -1.078 -4.379 4.063 0.48 5.61 84 ILE A CA 1
ATOM 1286 C C A ILE A 1 84 ? -1.891 -4.886 5.205 0.52 5.73 84 ILE A C 1
ATOM 1287 C C B ILE A 1 84 ? -1.869 -4.846 5.284 0.48 5.97 84 ILE A C 1
ATOM 1288 O O A ILE A 1 84 ? -1.401 -5.775 5.911 0.52 5.07 84 ILE A O 1
ATOM 1289 O O B ILE A 1 84 ? -1.356 -5.603 6.113 0.48 5.96 84 ILE A O 1
ATOM 1320 N N . TYR A 1 85 ? -3.121 -4.418 5.387 1.00 5.45 85 TYR A N 1
ATOM 1321 C CA . TYR A 1 85 ? -3.966 -4.951 6.440 1.00 6.05 85 TYR A CA 1
ATOM 1322 C C . TYR A 1 85 ? -4.313 -6.416 6.175 1.00 6.25 85 TYR A C 1
ATOM 1323 O O . TYR A 1 85 ? -4.384 -7.218 7.115 1.00 6.69 85 TYR A O 1
ATOM 1340 N N . ALA A 1 86 ? -4.527 -6.786 4.910 1.00 6.28 86 ALA A N 1
ATOM 1341 C CA . ALA A 1 86 ? -4.804 -8.180 4.567 1.00 6.30 86 ALA A 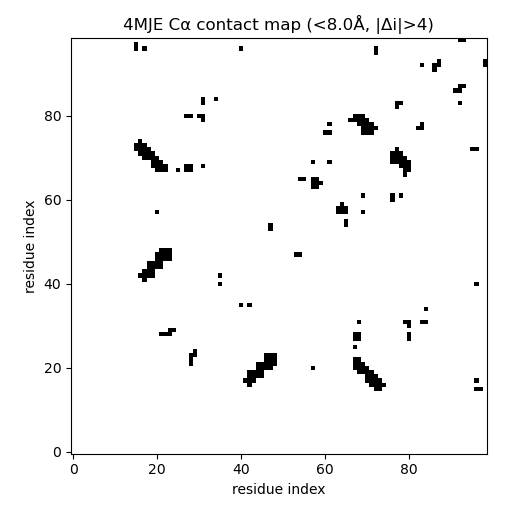CA 1
ATOM 1342 C C . ALA A 1 86 ? -3.595 -9.052 4.905 1.00 6.57 86 ALA A C 1
ATOM 1343 O O . ALA A 1 86 ? -3.730 -10.118 5.503 1.00 7.09 86 ALA A O 1
ATOM 1350 N N . LEU A 1 87 ? -2.402 -8.603 4.547 1.00 7.56 87 LEU A N 1
ATOM 1351 C CA . LEU A 1 87 ? -1.196 -9.345 4.892 1.00 7.05 87 LEU A CA 1
ATOM 1352 C C . LEU A 1 87 ? -1.080 -9.526 6.398 1.00 6.78 87 LEU A C 1
ATOM 1353 O O . LEU A 1 87 ? -0.733 -10.602 6.868 1.00 7.08 87 LEU A O 1
ATOM 1369 N N . ASP A 1 88 ? -1.343 -8.477 7.162 1.00 5.55 88 ASP A N 1
ATOM 1370 C CA . ASP A 1 88 ? -1.232 -8.603 8.608 1.00 6.09 88 ASP A CA 1
ATOM 1371 C C . ASP A 1 88 ? -2.267 -9.602 9.159 1.00 6.20 88 ASP A C 1
ATOM 1372 O O . ASP A 1 88 ? -1.960 -10.419 10.023 1.00 7.27 88 ASP A O 1
ATOM 1381 N N . GLY A 1 89 ? -3.482 -9.571 8.627 1.00 6.25 89 GLY A N 1
ATOM 1382 C CA . GLY A 1 89 ? -4.512 -10.493 9.076 1.00 5.33 89 GLY A CA 1
ATOM 1383 C C . GLY A 1 89 ? -4.219 -11.941 8.757 1.00 6.01 89 GLY A C 1
ATOM 1384 O O . GLY A 1 89 ? -4.691 -12.851 9.444 1.00 6.52 89 GLY A O 1
ATOM 1388 N N . ALA A 1 90 ? -3.440 -12.149 7.703 1.00 8.35 90 ALA A N 1
ATOM 1389 C CA . ALA A 1 90 ? -3.027 -13.484 7.298 1.00 8.91 90 ALA A CA 1
ATOM 1390 C C . ALA A 1 90 ? -1.783 -13.950 8.036 1.00 9.11 90 ALA A C 1
ATOM 1391 O O . ALA A 1 90 ? -1.364 -15.089 7.861 1.00 10.06 90 ALA A O 1
ATOM 1398 N N . GLY A 1 91 ? -1.199 -13.061 8.837 1.00 8.42 91 GLY A 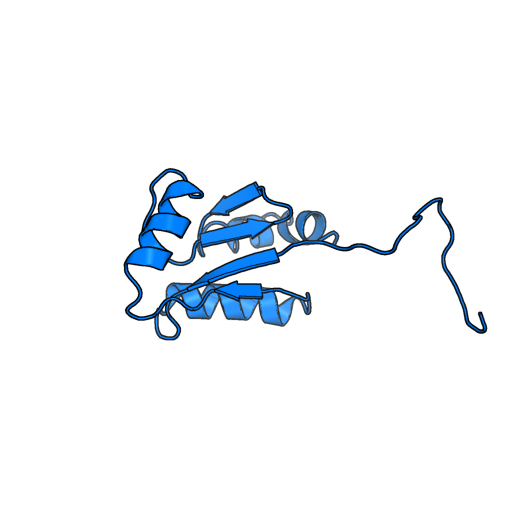N 1
ATOM 1399 C CA . GLY A 1 91 ? 0.031 -13.358 9.547 1.00 11.02 91 GLY A CA 1
ATOM 1400 C C . GLY A 1 91 ? 1.277 -13.245 8.699 1.00 9.74 91 GLY A C 1
ATOM 1401 O O . GLY A 1 91 ? 2.311 -13.796 9.065 1.00 13.95 91 GLY A O 1
ATOM 1405 N N . LYS A 1 92 ? 1.204 -12.493 7.609 1.00 8.50 92 LYS A N 1
ATOM 1406 C CA . LYS A 1 92 ? 2.276 -12.447 6.637 1.00 8.99 92 LYS A CA 1
ATOM 1407 C C . LYS A 1 92 ? 2.982 -11.100 6.571 1.00 8.34 92 LYS A C 1
ATOM 1408 O O . LYS A 1 92 ? 3.917 -10.949 5.779 1.00 12.63 92 LYS A O 1
ATOM 1427 N N . LEU A 1 93 ? 2.579 -10.122 7.372 1.00 7.79 93 LEU A N 1
ATOM 1428 C CA . LEU A 1 93 ? 3.229 -8.821 7.300 1.00 7.26 93 LEU A CA 1
ATOM 1429 C C . LEU A 1 93 ? 4.517 -8.818 8.100 1.00 7.50 93 LEU A C 1
ATOM 1430 O O . LEU A 1 93 ? 5.542 -8.355 7.604 1.00 8.64 93 LEU A O 1
ATOM 1446 N N . ASP A 1 94 ? 4.487 -9.325 9.325 1.00 7.69 94 ASP A N 1
ATOM 1447 C CA . ASP A 1 94 ? 5.688 -9.299 10.144 1.00 7.66 94 ASP A CA 1
ATOM 1448 C C . ASP A 1 94 ? 6.933 -9.897 9.436 1.00 8.62 94 ASP A C 1
ATOM 1449 O O . ASP A 1 94 ? 7.987 -9.283 9.438 1.00 9.68 94 ASP A O 1
ATOM 1458 N N . PRO A 1 95 ? 6.825 -11.069 8.793 1.00 8.92 95 PRO A N 1
ATOM 1459 C CA . PRO A 1 95 ? 8.020 -11.587 8.106 1.00 11.98 95 PRO A CA 1
ATOM 1460 C C . PRO A 1 95 ? 8.626 -10.620 7.071 1.00 11.43 95 PRO A C 1
ATOM 1461 O O . PRO A 1 95 ? 9.838 -10.591 6.871 1.00 14.00 95 PRO A O 1
ATOM 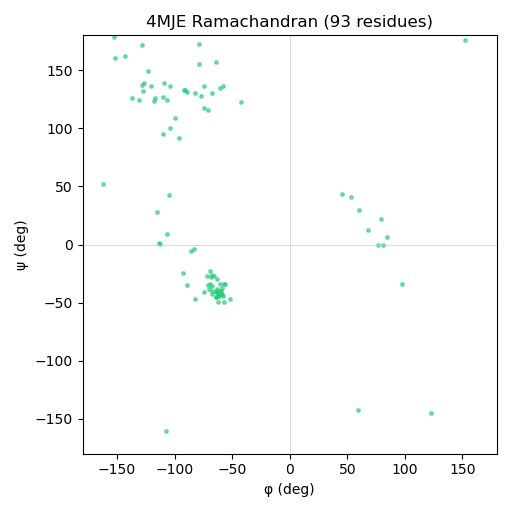1472 N N . LEU A 1 96 ? 7.768 -9.856 6.403 1.00 10.11 96 LEU A N 1
ATOM 1473 C CA . LEU A 1 96 ? 8.221 -8.933 5.364 1.00 11.84 96 LEU A CA 1
ATOM 1474 C C . LEU A 1 96 ? 8.957 -7.728 5.926 1.00 12.44 96 LEU A C 1
ATOM 1475 O O . LEU A 1 96 ? 9.786 -7.127 5.242 1.00 13.75 96 LEU A O 1
ATOM 1491 N N . LEU A 1 97 ? 8.642 -7.361 7.165 1.00 11.88 97 LEU A N 1
ATOM 1492 C CA . LEU A 1 97 ? 9.270 -6.202 7.790 1.00 16.21 97 LEU A CA 1
ATOM 1493 C C . LEU A 1 97 ? 10.586 -6.664 8.336 1.00 16.33 97 LEU A C 1
ATOM 1494 O O . LEU A 1 97 ? 11.378 -5.866 8.846 1.00 20.21 97 LEU A O 1
ATOM 1510 N N . HIS A 1 98 ? 10.789 -7.973 8.178 1.00 23.59 98 HIS A N 1
ATOM 1511 C CA . HIS A 1 98 ? 11.922 -8.743 8.671 1.00 38.74 98 HIS A CA 1
ATOM 1512 C C . HIS A 1 98 ? 11.520 -9.408 9.994 1.00 36.89 98 HIS A C 1
ATOM 1513 O O . HIS A 1 98 ? 11.985 -10.500 10.311 1.00 42.29 98 HIS A O 1
ATOM 1527 N N . SER A 1 99 ? 10.683 -8.705 10.760 1.00 39.83 99 SER A N 1
ATOM 1528 C CA . SER A 1 99 ? 9.665 -9.309 11.645 1.00 36.32 99 SER A CA 1
ATOM 1529 C C . SER A 1 99 ? 8.895 -8.265 12.448 1.00 12.21 99 SER A C 1
ATOM 1530 O O . SER A 1 99 ? 9.351 -7.139 12.625 1.00 41.67 99 SER A O 1
#

Organism: Synechocystis sp. (strain ATCC 27184 / PCC 6803 / Kazusa) (NCBI:txid1111708)

InterPro domains:
  IPR002109 Glutaredoxin [PF00462] (7-67)
  IPR004045 Glutathione S-transferase, N-terminal [PS50404] (5-88)
  IPR011767 Glutaredoxin active site [PS00195] (9-25)
  IPR011900 Glutaredoxin, GrxC [TIGR02181] (7-86)
  IPR011900 Glutaredoxin, GrxC [cd03418] (6-80)
  IPR014025 Glutaredoxin subgroup [PR00160] (7-25)
  IPR014025 Glutaredoxin subgroup [PR00160] (50-63)
  IPR014025 Glutaredoxin subgroup [PR00160] (64-77)
  IPR036249 Thioredoxin-like superfamily [SSF52833] (5-86)

Solvent-accessible surface area: 6776 Å² total; per-residue (Å²): 185,244,55,123,88,140,144,134,188,109,68,108,108,144,79,28,98,7,7,0,16,0,95,51,111,23,81,106,0,102,126,0,16,41,16,0,133,152,64,67,33,143,48,109,68,71,67,10,72,73,65,104,150,25,47,63,60,0,5,92,85,0,113,42,112,129,75,30,2,6,0,4,5,88,88,110,54,26,8,15,6,110,68,0,81,66,43,46,75,65,55,125,0,56,87,67,9,160,102

Secondary structure (DSSP, 8-state):
--S----SS--S-----EEEEE-TT-HHHHHHHHHHHHHT---EEEE-TT-HHHHHHHHHHTTT---S-EEEETTEEEESHHHHHHHHHTT-HHHHH--

GO terms:
  GO:0005515 protein binding (F, IPI)

Radius of gyration: 15.4 Å; Cα contacts (8 Å, |Δi|>4): 133; chains: 1; bounding box: 42×32×36 Å

CATH classification: 3.40.30.10

Nearest PDB structures (foldseek):
  4mje-assembly1_A  TM=1.010E+00  e=2.343E-21  Synechocystis sp. PCC 6803 substr. Kazusa
  4mjc-assembly1_A  TM=1.008E+00  e=7.344E-21  Synechocystis sp. PCC 6803 substr. Kazusa
  4mjb-assembly1_A  TM=1.005E+00  e=2.462E-20  Synechocystis sp. PCC 6803 substr. Kazusa
  3qmx-assembly1_A  TM=1.009E+00  e=5.513E-20  Synechocystis sp. PCC 6803
  4mja-assembly1_A  TM=1.004E+00  e=6.745E-20  Synechocystis sp. PCC 6803 substr. Kazusa

Sequence (99 aa):
MRGSHHHHHHGSAVSAKIEIYTWSTCPFCMRALALLKLKGVEFQEYCCIDGDNEAREAMAARANGKRSLPQIFIDDQHIGGCDDIIYALDGAGKLDPLLHS

Foldseek 3Di:
DDDDDDDDPCPDDDAKAKEKEAAPPDVQQVLQVVVVVVVVADYYYRHQVPPVVVLCVVCVLQVNDSDDIWMDINSHTQGTSVRLVVCVVVVRNVVRSVD